Protein AF-A0A553HZK1-F1 (afdb_monomer_lite)

Secondary structure (DSSP, 8-state):
-----EEE---EEEEPPPSEE-TT-EEEEEEEEETT-EEEEEEEEEE-TTSSEEEEEE-EEEEE-TTGGG-SS-EEEEEEEEE----EEEEEEEEEEEEETTEEEEEEEEEEEEE-TT--SPPP-BS-GGGGGGGSGGGS----GGGTGGG-

Structure (mmCIF, N/CA/C/O backbone):
data_AF-A0A553HZK1-F1
#
_entry.id   AF-A0A553HZK1-F1
#
loop_
_atom_site.group_PDB
_atom_site.id
_atom_site.type_symbol
_atom_site.label_atom_id
_atom_site.label_alt_id
_atom_site.label_comp_id
_atom_site.label_asym_id
_atom_site.label_entity_id
_atom_site.label_seq_id
_atom_site.pdbx_PDB_ins_code
_atom_site.Cartn_x
_atom_site.Cartn_y
_atom_site.Cartn_z
_atom_site.occupancy
_atom_site.B_iso_or_equiv
_atom_site.auth_seq_id
_atom_site.auth_comp_id
_atom_site.auth_asym_id
_atom_site.auth_atom_id
_atom_site.pdbx_PDB_model_num
ATOM 1 N N . MET A 1 1 ? 21.876 22.405 -16.513 1.00 46.81 1 MET A N 1
ATOM 2 C CA . MET A 1 1 ? 20.929 21.562 -15.752 1.00 46.81 1 MET A CA 1
ATOM 3 C C . MET A 1 1 ? 19.718 21.366 -16.641 1.00 46.81 1 MET A C 1
ATOM 5 O O . MET A 1 1 ? 19.285 22.352 -17.213 1.00 46.81 1 MET A O 1
ATOM 9 N N . GLY A 1 2 ? 19.271 20.131 -16.866 1.00 54.41 2 GLY A N 1
ATOM 10 C CA . GLY A 1 2 ? 18.029 19.886 -17.607 1.00 54.41 2 GLY A CA 1
ATOM 11 C C . GLY A 1 2 ? 16.859 19.866 -16.633 1.00 54.41 2 GLY A C 1
ATOM 12 O O . GLY A 1 2 ? 16.999 19.277 -15.561 1.00 54.41 2 GLY A O 1
ATOM 13 N N . ASP A 1 3 ? 15.755 20.513 -16.993 1.00 64.94 3 ASP A N 1
ATOM 14 C CA . ASP A 1 3 ? 14.546 20.557 -16.172 1.00 64.94 3 ASP A CA 1
ATOM 15 C C . ASP A 1 3 ? 13.989 19.141 -15.958 1.00 64.94 3 ASP A C 1
ATOM 17 O O . ASP A 1 3 ? 13.922 18.332 -16.887 1.00 64.94 3 ASP A O 1
ATOM 21 N N . ILE A 1 4 ? 13.621 18.823 -14.715 1.00 67.81 4 ILE A N 1
ATOM 22 C CA . ILE A 1 4 ? 12.933 17.574 -14.374 1.00 67.81 4 ILE A CA 1
ATOM 23 C C . ILE A 1 4 ? 11.440 17.820 -14.577 1.00 67.81 4 ILE A C 1
ATOM 25 O O . ILE A 1 4 ? 10.847 18.634 -13.873 1.00 67.81 4 ILE A O 1
ATOM 29 N N . SER A 1 5 ? 10.824 17.116 -15.525 1.00 70.00 5 SER A N 1
ATOM 30 C CA . SER A 1 5 ? 9.366 17.128 -15.680 1.00 70.00 5 SER A CA 1
ATOM 31 C C . SER A 1 5 ? 8.721 16.240 -14.614 1.00 70.00 5 SER A C 1
ATOM 33 O O . SER A 1 5 ? 9.196 15.124 -14.375 1.00 70.00 5 SER A O 1
ATOM 35 N N . VAL A 1 6 ? 7.653 16.743 -13.991 1.00 78.81 6 VAL A N 1
ATOM 36 C CA . VAL A 1 6 ? 6.877 16.043 -12.962 1.00 78.81 6 VAL A CA 1
ATOM 37 C C . VAL A 1 6 ? 5.538 15.607 -13.552 1.00 78.81 6 VAL A C 1
ATOM 39 O O . VAL A 1 6 ? 4.838 16.439 -14.127 1.00 78.81 6 VAL A O 1
ATOM 42 N N . TYR A 1 7 ? 5.191 14.328 -13.407 1.00 81.62 7 TYR A N 1
ATOM 43 C CA . TYR A 1 7 ? 3.925 13.768 -13.891 1.00 81.62 7 TYR A CA 1
ATOM 44 C C . TYR A 1 7 ? 3.157 13.080 -12.768 1.00 81.62 7 TYR A C 1
ATOM 46 O O . TYR A 1 7 ? 3.738 12.312 -11.998 1.00 81.62 7 TYR A O 1
ATOM 54 N N . GLU A 1 8 ? 1.850 13.322 -12.732 1.00 86.44 8 GLU A N 1
ATOM 55 C CA . GLU A 1 8 ? 0.912 12.522 -11.952 1.00 86.44 8 GLU A CA 1
ATOM 56 C C . GLU A 1 8 ? 0.457 11.331 -12.800 1.00 86.44 8 GLU A C 1
ATOM 58 O O . GLU A 1 8 ? -0.029 11.508 -13.918 1.00 86.44 8 GLU A O 1
ATOM 63 N N . ILE A 1 9 ? 0.688 10.119 -12.300 1.00 86.62 9 ILE A N 1
ATOM 64 C CA . ILE A 1 9 ? 0.369 8.862 -12.979 1.00 86.62 9 ILE A CA 1
ATOM 65 C C . ILE A 1 9 ? -0.447 8.002 -12.004 1.00 86.62 9 ILE A C 1
ATOM 67 O O . ILE A 1 9 ? -0.020 7.856 -10.853 1.00 86.62 9 ILE A O 1
ATOM 71 N N . PRO A 1 10 ? -1.588 7.428 -12.438 1.00 86.69 10 PRO A N 1
ATOM 72 C CA . PRO A 1 10 ? -2.346 6.481 -11.627 1.00 86.69 10 PRO A CA 1
ATOM 73 C C . PRO A 1 10 ? -1.465 5.326 -11.148 1.00 86.69 10 PRO A C 1
ATOM 75 O O . PRO A 1 10 ? -0.575 4.869 -11.869 1.00 86.69 10 PRO A O 1
ATOM 78 N N . ILE A 1 11 ? -1.711 4.856 -9.929 1.00 88.62 11 ILE A N 1
ATOM 79 C CA . ILE A 1 11 ? -0.981 3.712 -9.382 1.00 88.62 11 ILE A CA 1
ATOM 80 C C . ILE A 1 11 ? -1.672 2.436 -9.859 1.00 88.62 11 ILE A C 1
ATOM 82 O O . ILE A 1 11 ? -2.879 2.282 -9.690 1.00 88.62 11 ILE A O 1
ATOM 86 N N . ASP A 1 12 ? -0.896 1.526 -10.443 1.00 89.56 12 ASP A N 1
ATOM 87 C CA . ASP A 1 12 ? -1.381 0.210 -10.846 1.00 89.56 12 ASP A CA 1
ATOM 88 C C . ASP A 1 12 ? -1.446 -0.710 -9.617 1.00 89.56 12 ASP A C 1
ATOM 90 O O . ASP A 1 12 ? -0.420 -1.041 -9.010 1.00 89.56 12 ASP A O 1
ATOM 94 N N . TRP A 1 13 ? -2.661 -1.057 -9.194 1.00 89.31 13 TRP A N 1
ATOM 95 C CA . TRP A 1 13 ? -2.915 -1.823 -7.977 1.00 89.31 13 TRP A CA 1
ATOM 96 C C . TRP A 1 13 ? -3.242 -3.275 -8.301 1.00 89.31 13 TRP A C 1
ATOM 98 O O . TRP A 1 13 ? -4.168 -3.572 -9.042 1.00 89.31 13 TRP A O 1
ATOM 108 N N . ILE A 1 14 ? -2.526 -4.180 -7.643 1.00 86.69 14 ILE A N 1
ATOM 109 C CA . ILE A 1 14 ? -2.662 -5.631 -7.794 1.00 86.69 14 ILE A CA 1
ATOM 110 C C . ILE A 1 14 ? -3.528 -6.220 -6.677 1.00 86.69 14 ILE A C 1
ATOM 112 O O . ILE A 1 14 ? -4.390 -7.072 -6.898 1.00 86.69 14 ILE A O 1
ATOM 116 N N . ILE A 1 15 ? -3.325 -5.723 -5.456 1.00 86.12 15 ILE A N 1
ATOM 117 C CA . ILE A 1 15 ? -4.170 -6.022 -4.301 1.00 86.12 15 ILE A CA 1
ATOM 118 C C . ILE A 1 15 ? -4.585 -4.688 -3.707 1.00 86.12 15 ILE A C 1
ATOM 120 O O . ILE A 1 15 ? -3.733 -3.934 -3.233 1.00 86.12 15 ILE A O 1
ATOM 124 N N . LEU A 1 16 ? -5.885 -4.401 -3.739 1.00 90.44 16 LEU A N 1
ATOM 125 C CA . LEU A 1 16 ? -6.454 -3.192 -3.154 1.00 90.44 16 LEU A CA 1
ATOM 126 C C . LEU A 1 16 ? -6.630 -3.346 -1.637 1.00 90.44 16 LEU A C 1
ATOM 128 O O . LEU A 1 16 ? -6.782 -4.469 -1.143 1.00 90.44 16 LEU A O 1
ATOM 132 N N . PRO A 1 17 ? -6.685 -2.233 -0.883 1.00 90.25 17 PRO A N 1
ATOM 133 C CA . PRO A 1 17 ? -7.082 -2.286 0.517 1.00 90.25 17 PRO A CA 1
ATOM 134 C C . PRO A 1 17 ? -8.468 -2.932 0.668 1.00 90.25 17 PRO A C 1
ATOM 136 O O . PRO A 1 17 ? -9.352 -2.693 -0.169 1.00 90.25 17 PRO A O 1
ATOM 139 N N . PRO A 1 18 ? -8.691 -3.725 1.729 1.00 89.25 18 PRO A N 1
ATOM 140 C CA . PRO A 1 18 ? -10.011 -4.261 2.008 1.00 89.25 18 PRO A CA 1
ATOM 141 C C . PRO A 1 18 ? -10.972 -3.120 2.352 1.00 89.25 18 PRO A C 1
ATOM 143 O O . PRO A 1 18 ? -10.584 -2.115 2.947 1.00 89.25 18 PRO A O 1
ATOM 146 N N . LEU A 1 19 ? -12.252 -3.284 2.016 1.00 89.94 19 LEU A N 1
ATOM 147 C CA . LEU A 1 19 ? -13.283 -2.293 2.354 1.00 89.94 19 LEU A CA 1
ATOM 148 C C . LEU A 1 19 ? -13.550 -2.235 3.863 1.00 89.94 19 LEU A C 1
ATOM 150 O O . LEU A 1 19 ? -14.052 -1.233 4.379 1.00 89.94 19 LEU A O 1
ATOM 154 N N . ALA A 1 20 ? -13.237 -3.319 4.573 1.00 89.00 20 ALA A N 1
ATOM 155 C CA . ALA A 1 20 ? -13.467 -3.434 5.996 1.00 89.00 20 ALA A CA 1
ATOM 156 C C . ALA A 1 20 ? -12.450 -4.383 6.658 1.00 89.00 20 ALA A C 1
ATOM 158 O O . ALA A 1 20 ? -12.073 -5.394 6.067 1.00 89.00 20 ALA A O 1
ATOM 159 N N . ALA A 1 21 ? -12.021 -4.080 7.886 1.00 88.19 21 ALA A N 1
ATOM 160 C CA . ALA A 1 21 ? -11.158 -4.962 8.679 1.00 88.19 21 ALA A CA 1
ATOM 161 C C . ALA A 1 21 ? -11.448 -4.878 10.186 1.00 88.19 21 ALA A C 1
ATOM 163 O O . ALA A 1 21 ? -11.994 -3.888 10.677 1.00 88.19 21 ALA A O 1
ATOM 164 N N . LYS A 1 22 ? -11.069 -5.909 10.953 1.00 88.31 22 LYS A N 1
ATOM 165 C CA . LYS A 1 22 ? -11.129 -5.831 12.420 1.00 88.31 22 LYS A CA 1
ATOM 166 C C . LYS A 1 22 ? -10.008 -4.924 12.948 1.00 88.31 22 LYS A C 1
ATOM 168 O O . LYS A 1 22 ? -8.924 -4.886 12.361 1.00 88.31 22 LYS A O 1
ATOM 173 N N . PRO A 1 23 ? -10.218 -4.235 14.084 1.00 90.00 23 PRO A N 1
ATOM 174 C CA . PRO A 1 23 ? -9.141 -3.524 14.763 1.00 90.00 23 PRO A CA 1
ATOM 175 C C . PRO A 1 23 ? -7.961 -4.456 15.060 1.00 90.00 23 PRO A C 1
ATOM 177 O O . PRO A 1 23 ? -8.146 -5.533 15.627 1.00 90.00 23 PRO A O 1
ATOM 180 N N . GLY A 1 24 ? -6.756 -4.033 14.684 1.00 85.50 24 GLY A N 1
ATOM 181 C CA . GLY A 1 24 ? -5.522 -4.786 14.897 1.00 85.50 24 GLY A CA 1
ATOM 182 C C . GLY A 1 24 ? -5.261 -5.914 13.904 1.00 85.50 24 GLY A C 1
ATOM 183 O O . GLY A 1 24 ? -4.250 -6.602 14.038 1.00 85.50 24 GLY A O 1
ATOM 184 N N . SER A 1 25 ? -6.132 -6.122 12.917 1.00 83.81 25 SER A N 1
ATOM 185 C CA . SER A 1 25 ? -5.833 -7.060 11.842 1.00 83.81 25 SER A CA 1
ATOM 186 C C . SER A 1 25 ? -4.751 -6.510 10.920 1.00 83.81 25 SER A C 1
ATOM 188 O O . SER A 1 25 ? -4.775 -5.339 10.540 1.00 83.81 25 SER A O 1
ATOM 190 N N . LEU A 1 26 ? -3.821 -7.386 10.543 1.00 86.88 26 LEU A N 1
ATOM 191 C CA . LEU A 1 26 ? -2.833 -7.123 9.509 1.00 86.88 26 LEU A CA 1
ATOM 192 C C . LEU A 1 26 ? -3.439 -7.438 8.140 1.00 86.88 26 LEU A C 1
ATOM 194 O O . LEU A 1 26 ? -3.971 -8.529 7.945 1.00 86.88 26 LEU A O 1
ATOM 198 N N . PHE A 1 27 ? -3.321 -6.508 7.200 1.00 85.31 27 PHE A N 1
ATOM 199 C CA . PHE A 1 27 ? -3.648 -6.741 5.797 1.00 85.31 27 PHE A CA 1
ATOM 200 C C . PHE A 1 27 ? -2.568 -6.182 4.872 1.00 85.31 27 PHE A C 1
ATOM 202 O O . PHE A 1 27 ? -1.798 -5.297 5.260 1.00 85.31 27 PHE A O 1
ATOM 209 N N . THR A 1 28 ? -2.509 -6.707 3.649 1.00 88.56 28 THR A N 1
ATOM 210 C CA . THR A 1 28 ? -1.474 -6.358 2.671 1.00 88.56 28 THR A CA 1
ATOM 211 C C . THR A 1 28 ? -2.081 -5.727 1.427 1.00 88.56 28 THR A C 1
ATOM 213 O O . THR A 1 28 ? -3.054 -6.222 0.872 1.00 88.56 28 THR A O 1
ATOM 216 N N . VAL A 1 29 ? -1.480 -4.630 0.979 1.00 90.50 29 VAL A N 1
ATOM 217 C CA . VAL A 1 29 ? -1.847 -3.910 -0.248 1.00 90.50 29 VAL A CA 1
ATOM 218 C C . VAL A 1 29 ? -0.646 -3.935 -1.179 1.00 90.50 29 VAL A C 1
ATOM 220 O O . VAL A 1 29 ? 0.484 -3.772 -0.713 1.00 90.50 29 VAL A O 1
ATOM 223 N N . VAL A 1 30 ? -0.865 -4.158 -2.473 1.00 90.25 30 VAL A N 1
ATOM 224 C CA . VAL A 1 30 ? 0.228 -4.365 -3.432 1.00 90.25 30 VAL A CA 1
ATOM 225 C C . VAL A 1 30 ? 0.027 -3.503 -4.668 1.00 90.25 30 VAL A C 1
ATOM 227 O O . VAL A 1 30 ? -0.986 -3.633 -5.350 1.00 90.25 30 VAL A O 1
ATOM 230 N N . ALA A 1 31 ? 1.013 -2.660 -4.968 1.00 90.38 31 ALA A N 1
ATOM 231 C CA . ALA A 1 31 ? 1.120 -1.925 -6.228 1.00 90.38 31 ALA A CA 1
ATOM 232 C C . ALA A 1 31 ? 2.173 -2.562 -7.142 1.00 90.38 31 ALA A C 1
ATOM 234 O O . ALA A 1 31 ? 3.161 -3.119 -6.653 1.00 90.38 31 ALA A O 1
ATOM 235 N N . GLN A 1 32 ? 1.987 -2.435 -8.453 1.00 87.38 32 GLN A N 1
ATOM 236 C CA . GLN A 1 32 ? 2.941 -2.843 -9.478 1.00 87.38 32 GLN A CA 1
ATOM 237 C C . GLN A 1 32 ? 3.486 -1.625 -10.232 1.00 87.38 32 GLN A C 1
ATOM 239 O O . GLN A 1 32 ? 2.794 -0.650 -10.503 1.00 87.38 32 GLN A O 1
ATOM 244 N N . PHE A 1 33 ? 4.761 -1.704 -10.597 1.00 84.00 33 PHE A N 1
ATOM 245 C CA . PHE A 1 33 ? 5.417 -0.794 -11.519 1.00 84.00 33 PHE A CA 1
ATOM 246 C C . PHE A 1 33 ? 6.133 -1.566 -12.616 1.00 84.00 33 PHE A C 1
ATOM 248 O O . PHE A 1 33 ? 6.622 -2.683 -12.414 1.00 84.00 33 PHE A O 1
ATOM 255 N N . GLU A 1 34 ? 6.298 -0.913 -13.761 1.00 76.88 34 GLU A N 1
ATOM 256 C CA . GLU A 1 34 ? 7.257 -1.354 -14.765 1.00 76.88 34 GLU A CA 1
ATOM 257 C C . GLU A 1 34 ? 8.680 -1.362 -14.182 1.00 76.88 34 GLU A C 1
ATOM 259 O O . GLU A 1 34 ? 9.079 -0.451 -13.456 1.00 76.88 34 GLU A O 1
ATOM 264 N N . PHE A 1 35 ? 9.488 -2.366 -14.533 1.00 69.69 35 PHE A N 1
ATOM 265 C CA . PHE A 1 35 ? 10.839 -2.543 -13.978 1.00 69.69 35 PHE A CA 1
ATOM 266 C C . PHE A 1 35 ? 11.797 -1.365 -14.214 1.00 69.69 35 PHE A C 1
ATOM 268 O O . PHE A 1 35 ? 12.778 -1.208 -13.493 1.00 69.69 35 PHE A O 1
ATOM 275 N N . ALA A 1 36 ? 11.534 -0.528 -15.221 1.00 72.50 36 ALA A N 1
ATOM 276 C CA . ALA A 1 36 ? 12.341 0.659 -15.498 1.00 72.50 36 ALA A CA 1
ATOM 277 C C . ALA A 1 36 ? 12.126 1.801 -14.482 1.00 72.50 36 ALA A C 1
ATOM 279 O O . ALA A 1 36 ? 12.869 2.787 -14.510 1.00 72.50 36 ALA A O 1
ATOM 280 N N . ALA A 1 37 ? 11.120 1.696 -13.610 1.00 77.31 37 ALA A N 1
ATOM 281 C CA . ALA A 1 37 ? 10.867 2.656 -12.548 1.00 77.31 37 ALA A CA 1
ATOM 282 C C . ALA A 1 37 ? 11.869 2.486 -11.397 1.00 77.31 37 ALA A C 1
ATOM 284 O O . ALA A 1 37 ? 12.160 1.378 -10.960 1.00 77.31 37 ALA A O 1
ATOM 285 N N . LEU A 1 38 ? 12.365 3.598 -10.856 1.00 81.25 38 LEU A N 1
ATOM 286 C CA . LEU A 1 38 ? 13.158 3.618 -9.623 1.00 81.25 38 LEU A CA 1
ATOM 287 C C . LEU A 1 38 ? 12.331 4.262 -8.502 1.00 81.25 38 LEU A C 1
ATOM 289 O O . LEU A 1 38 ? 12.288 5.498 -8.443 1.00 81.25 38 LEU A O 1
ATOM 293 N N . PRO A 1 39 ? 11.656 3.478 -7.636 1.00 83.12 39 PRO A N 1
ATOM 294 C CA . PRO A 1 39 ? 10.833 4.022 -6.559 1.00 83.12 39 PRO A CA 1
ATOM 295 C C . PRO A 1 39 ? 11.669 4.833 -5.563 1.00 83.12 39 PRO A C 1
ATOM 297 O O . PRO A 1 39 ? 12.771 4.433 -5.191 1.00 83.12 39 PRO A O 1
ATOM 300 N N . GLN A 1 40 ? 11.144 5.977 -5.126 1.00 87.56 40 GLN A N 1
ATOM 301 C CA . GLN A 1 40 ? 11.809 6.888 -4.189 1.00 87.56 40 GLN A CA 1
ATOM 302 C C . GLN A 1 40 ? 11.033 7.042 -2.884 1.00 87.56 40 GLN A C 1
ATOM 304 O O . GLN A 1 40 ? 11.621 6.963 -1.809 1.00 87.56 40 GLN A O 1
ATOM 309 N N . ILE A 1 41 ? 9.721 7.254 -2.978 1.00 89.06 41 ILE A N 1
ATOM 310 C CA . ILE A 1 41 ? 8.815 7.306 -1.831 1.00 89.06 41 ILE A CA 1
ATOM 311 C C . ILE A 1 41 ? 7.749 6.247 -2.059 1.00 89.06 41 ILE A C 1
ATOM 313 O O . ILE A 1 41 ? 7.204 6.142 -3.153 1.00 89.06 41 ILE A O 1
ATOM 317 N N . TYR A 1 42 ? 7.473 5.459 -1.031 1.00 92.44 42 TYR A N 1
ATOM 318 C CA . TYR A 1 42 ? 6.431 4.444 -1.037 1.00 92.44 42 TYR A CA 1
ATOM 319 C C . TYR A 1 42 ? 5.899 4.315 0.383 1.00 92.44 42 TYR A C 1
ATOM 321 O O . TYR A 1 42 ? 6.459 3.623 1.231 1.00 92.44 42 TYR A O 1
ATOM 329 N N . GLU A 1 43 ? 4.816 5.021 0.669 1.00 94.50 43 GLU A N 1
ATOM 330 C CA . GLU A 1 43 ? 4.194 4.978 1.988 1.00 94.50 43 GLU A CA 1
ATOM 331 C C . GLU A 1 43 ? 2.678 4.980 1.894 1.00 94.50 43 GLU A C 1
ATOM 333 O O . GLU A 1 43 ? 2.095 5.615 1.013 1.00 94.50 43 GLU A O 1
ATOM 338 N N . ALA A 1 44 ? 2.060 4.302 2.851 1.00 95.75 44 ALA A N 1
ATOM 339 C CA . ALA A 1 44 ? 0.661 4.477 3.179 1.00 95.75 44 ALA A CA 1
ATOM 340 C C . ALA A 1 44 ? 0.550 5.241 4.500 1.00 95.75 44 ALA A C 1
ATOM 342 O O . ALA A 1 44 ? 1.421 5.135 5.368 1.00 95.75 44 ALA A O 1
ATOM 343 N N . TYR A 1 45 ? -0.503 6.025 4.675 1.00 96.06 45 TYR A N 1
ATOM 344 C CA . TYR A 1 45 ? -0.740 6.742 5.917 1.00 96.06 45 TYR A CA 1
ATOM 345 C C . TYR A 1 45 ? -2.223 7.010 6.148 1.00 96.06 45 TYR A C 1
ATOM 347 O O . TYR A 1 45 ? -3.013 7.100 5.210 1.00 96.06 45 TYR A O 1
ATOM 355 N N . ILE A 1 46 ? -2.579 7.166 7.419 1.00 95.00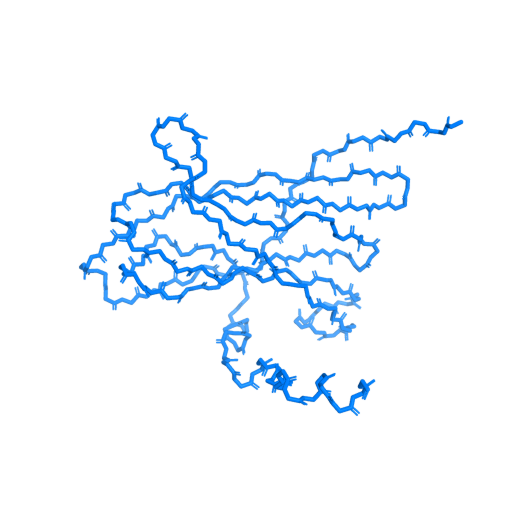 46 ILE A N 1
ATOM 356 C CA . ILE A 1 46 ? -3.913 7.577 7.858 1.00 95.00 46 ILE A CA 1
ATOM 357 C C . ILE A 1 46 ? -3.784 9.011 8.388 1.00 95.00 46 ILE A C 1
ATOM 359 O O . ILE A 1 46 ? -2.918 9.255 9.240 1.00 95.00 46 ILE A O 1
ATOM 363 N N . PRO A 1 47 ? -4.562 9.979 7.875 1.00 93.62 47 PRO A N 1
ATOM 364 C CA . PRO A 1 47 ? -4.620 11.318 8.432 1.00 93.62 47 PRO A CA 1
ATOM 365 C C . PRO A 1 47 ? -5.575 11.380 9.635 1.00 93.62 47 PRO A C 1
ATOM 367 O O . PRO A 1 47 ? -6.579 10.674 9.696 1.00 93.62 47 PRO A O 1
ATOM 370 N N . ASP A 1 48 ? -5.294 12.275 10.574 1.00 89.06 48 ASP A N 1
ATOM 371 C CA . ASP A 1 48 ? -6.231 12.681 11.612 1.00 89.06 48 ASP A CA 1
ATOM 372 C C . ASP A 1 48 ? -7.258 13.701 11.081 1.00 89.06 48 ASP A C 1
ATOM 374 O O . ASP A 1 48 ? -7.225 14.139 9.927 1.00 89.06 48 ASP A O 1
ATOM 378 N N . ARG A 1 49 ? -8.181 14.131 11.951 1.00 84.00 49 ARG A N 1
ATOM 379 C CA . ARG A 1 49 ? -9.224 15.118 11.606 1.00 84.00 49 ARG A CA 1
ATOM 380 C C . ARG A 1 49 ? -8.682 16.506 11.247 1.00 84.00 49 ARG A C 1
ATOM 382 O O . ARG A 1 49 ? -9.427 17.312 10.700 1.00 84.00 49 ARG A O 1
ATOM 389 N N . LEU A 1 50 ? -7.431 16.801 11.594 1.00 86.75 50 LEU A N 1
ATOM 390 C CA . LEU A 1 50 ? -6.747 18.055 11.281 1.00 86.75 50 LEU A CA 1
ATOM 391 C C . LEU A 1 50 ? -5.900 17.932 10.002 1.00 86.75 50 LEU A C 1
ATOM 393 O O . LEU A 1 50 ? -5.248 18.897 9.608 1.00 86.75 50 LEU A O 1
ATOM 397 N N . GLY A 1 51 ? -5.906 16.763 9.353 1.00 82.56 51 GLY A N 1
ATOM 398 C CA . GLY A 1 51 ? -5.127 16.470 8.153 1.00 82.56 51 GLY A CA 1
ATOM 399 C C . GLY A 1 51 ? -3.660 16.121 8.423 1.00 82.56 51 GLY A C 1
ATOM 400 O O . GLY A 1 51 ? -2.903 15.931 7.471 1.00 82.56 51 GLY A O 1
ATOM 401 N N . SER A 1 52 ? -3.242 16.020 9.689 1.00 90.00 52 SER A N 1
ATOM 402 C CA . SER A 1 52 ? -1.897 15.565 10.058 1.00 90.00 52 SER A CA 1
ATOM 403 C C . SER A 1 52 ? -1.814 14.043 10.015 1.00 90.00 52 SER A C 1
ATOM 405 O O . SER A 1 52 ? -2.813 13.354 10.160 1.00 90.00 52 SER A O 1
ATOM 407 N N . VAL A 1 53 ? -0.624 13.482 9.802 1.00 91.81 53 VAL A N 1
ATOM 408 C CA . VAL A 1 53 ? -0.463 12.021 9.727 1.00 91.81 53 VAL A CA 1
ATOM 409 C C . VAL A 1 53 ? -0.558 11.409 11.124 1.00 91.81 53 VAL A C 1
ATOM 411 O O . VAL A 1 53 ? 0.328 11.640 11.944 1.00 91.81 53 VAL A O 1
ATOM 414 N N . SER A 1 54 ? -1.594 10.602 11.376 1.00 92.56 54 SER A N 1
ATOM 415 C CA . SER A 1 54 ? -1.749 9.863 12.634 1.00 92.56 54 SER A CA 1
ATOM 416 C C . SER A 1 54 ? -0.938 8.570 12.649 1.00 92.56 54 SER A C 1
ATOM 418 O O . SER A 1 54 ? -0.323 8.235 13.655 1.00 92.56 54 SER A O 1
ATOM 420 N N . GLU A 1 55 ? -0.928 7.841 11.531 1.00 92.69 55 GLU A N 1
ATOM 421 C CA . GLU A 1 55 ? -0.215 6.567 11.381 1.00 92.69 55 GLU A CA 1
ATOM 422 C C . GLU A 1 55 ? 0.444 6.499 10.005 1.00 92.69 55 GLU A C 1
ATOM 424 O O . GLU A 1 55 ? -0.108 7.004 9.025 1.00 92.69 55 GLU A O 1
ATOM 429 N N . ARG A 1 56 ? 1.626 5.878 9.929 1.00 94.19 56 ARG A N 1
ATOM 430 C CA . ARG A 1 56 ? 2.406 5.731 8.695 1.00 94.19 56 ARG A CA 1
ATOM 431 C C . ARG A 1 56 ? 2.906 4.299 8.558 1.00 94.19 56 ARG A C 1
ATOM 433 O O . ARG A 1 56 ? 3.460 3.743 9.502 1.00 94.19 56 ARG A O 1
ATOM 440 N N . PHE A 1 57 ? 2.771 3.755 7.358 1.00 93.44 57 PHE A N 1
ATOM 441 C CA . PHE A 1 57 ? 3.153 2.396 6.999 1.00 93.44 57 PHE A CA 1
ATOM 442 C C . PHE A 1 57 ? 4.126 2.452 5.814 1.00 93.44 57 PHE A C 1
ATOM 444 O O . PHE A 1 57 ? 3.717 2.798 4.700 1.00 93.44 57 PHE A O 1
ATOM 451 N N . PRO A 1 58 ? 5.422 2.165 6.023 1.00 91.75 58 PRO A N 1
ATOM 452 C CA . PRO A 1 58 ? 6.384 2.135 4.930 1.00 91.75 58 PRO A CA 1
ATOM 453 C C . PRO A 1 58 ? 6.103 0.940 4.014 1.00 91.75 58 PRO A C 1
ATOM 455 O O . PRO A 1 58 ? 5.857 -0.172 4.486 1.00 91.75 58 PRO A O 1
ATOM 458 N N . GLY A 1 59 ? 6.158 1.163 2.703 1.00 88.50 59 GLY A N 1
ATOM 459 C CA . GLY A 1 59 ? 6.111 0.075 1.731 1.00 88.50 59 GLY A CA 1
ATOM 460 C C . GLY A 1 59 ? 7.421 -0.723 1.699 1.00 88.50 59 GLY A C 1
ATOM 461 O O . GLY A 1 59 ? 8.457 -0.279 2.195 1.00 88.50 59 GLY A O 1
ATOM 462 N N . LYS A 1 60 ? 7.391 -1.902 1.082 1.00 88.38 60 LYS A N 1
ATOM 463 C CA . LYS A 1 60 ? 8.564 -2.745 0.810 1.00 88.38 60 LYS A CA 1
ATOM 464 C C . LYS A 1 60 ? 8.621 -3.086 -0.672 1.00 88.38 60 LYS A C 1
ATOM 466 O O . LYS A 1 60 ? 7.598 -3.424 -1.256 1.00 88.38 60 LYS A O 1
ATOM 471 N N . LEU A 1 61 ? 9.809 -3.027 -1.268 1.00 84.56 61 LEU A N 1
ATOM 472 C CA . LEU A 1 61 ? 10.006 -3.287 -2.695 1.00 84.56 61 LEU A CA 1
ATOM 473 C C . LEU A 1 61 ? 10.444 -4.730 -2.952 1.00 84.56 61 LEU A C 1
ATOM 475 O O . LEU A 1 61 ? 11.315 -5.250 -2.256 1.00 84.56 61 LEU A O 1
ATOM 479 N N . ARG A 1 62 ? 9.919 -5.336 -4.018 1.00 82.81 62 ARG A N 1
ATOM 480 C CA . ARG A 1 62 ? 10.405 -6.609 -4.565 1.00 82.81 62 ARG A CA 1
ATOM 481 C C . ARG A 1 62 ? 10.516 -6.516 -6.078 1.00 82.81 62 ARG A C 1
ATOM 483 O O . ARG A 1 62 ? 9.563 -6.145 -6.753 1.00 82.81 62 ARG A O 1
ATOM 490 N N . HIS A 1 63 ? 11.666 -6.912 -6.608 1.00 80.69 63 HIS A N 1
ATOM 491 C CA . HIS A 1 63 ? 11.861 -7.048 -8.047 1.00 80.69 63 HIS A CA 1
ATOM 492 C C . HIS A 1 63 ? 11.430 -8.449 -8.479 1.00 80.69 63 HIS A C 1
ATOM 494 O O . HIS A 1 63 ? 11.859 -9.443 -7.888 1.00 80.69 63 HIS A O 1
ATOM 500 N N . ALA A 1 64 ? 10.598 -8.526 -9.509 1.00 76.50 64 ALA A N 1
ATOM 501 C CA . ALA A 1 64 ? 10.098 -9.770 -10.061 1.00 76.50 64 ALA A CA 1
ATOM 502 C C . ALA A 1 64 ? 10.645 -9.997 -11.472 1.00 76.50 64 ALA A C 1
ATOM 504 O O . ALA A 1 64 ? 10.722 -9.081 -12.295 1.00 76.50 64 ALA A O 1
ATOM 505 N N . LYS A 1 65 ? 11.035 -11.245 -11.743 1.00 72.25 65 LYS A N 1
ATOM 506 C CA . LYS A 1 65 ? 11.476 -11.687 -13.069 1.00 72.25 65 LYS A CA 1
ATOM 507 C C . LYS A 1 65 ? 10.273 -11.810 -14.021 1.00 72.25 65 LYS A C 1
ATOM 509 O O . LYS A 1 65 ? 9.148 -11.952 -13.540 1.00 72.25 65 LYS A O 1
ATOM 514 N N . PRO A 1 66 ? 10.505 -11.820 -15.347 1.00 75.88 66 PRO A N 1
ATOM 515 C CA . PRO A 1 66 ? 9.470 -12.176 -16.316 1.00 75.88 66 PRO A CA 1
ATOM 516 C C . PRO A 1 66 ? 8.800 -13.511 -15.961 1.00 75.88 66 PRO A C 1
ATOM 518 O O . PRO A 1 66 ? 9.470 -14.431 -15.487 1.00 75.88 66 PRO A O 1
ATOM 521 N N . GLY A 1 67 ? 7.494 -13.612 -16.196 1.00 68.50 67 GLY A N 1
ATOM 522 C CA . GLY A 1 67 ? 6.664 -14.779 -15.892 1.00 68.50 67 GLY A CA 1
ATOM 523 C C . GLY A 1 67 ? 6.105 -14.816 -14.467 1.00 68.50 67 GLY A C 1
ATOM 524 O O . GLY A 1 67 ? 5.248 -15.645 -14.176 1.00 68.50 67 GLY A O 1
ATOM 525 N N . PHE A 1 68 ? 6.541 -13.923 -13.574 1.00 67.50 68 PHE A N 1
ATOM 526 C CA . PHE A 1 68 ? 5.937 -13.796 -12.249 1.00 67.50 68 PHE A CA 1
ATOM 527 C C . PHE A 1 68 ? 4.568 -13.107 -12.346 1.00 67.50 68 PHE A C 1
ATOM 529 O O . PHE A 1 68 ? 4.461 -12.019 -12.919 1.00 67.50 68 PHE A O 1
ATOM 536 N N . ASN A 1 69 ? 3.533 -13.733 -11.780 1.00 66.81 69 ASN A N 1
ATOM 537 C CA . ASN A 1 69 ? 2.139 -13.290 -11.890 1.00 66.81 69 ASN A CA 1
ATOM 538 C C . ASN A 1 69 ? 1.695 -13.064 -13.349 1.00 66.81 69 ASN A C 1
ATOM 540 O O . ASN A 1 69 ? 1.173 -12.008 -13.689 1.00 66.81 69 ASN A O 1
ATOM 544 N N . ASN A 1 70 ? 2.032 -14.003 -14.244 1.00 68.19 70 ASN A N 1
ATOM 545 C CA . ASN A 1 70 ? 1.720 -13.955 -15.681 1.00 68.19 70 ASN A CA 1
ATOM 546 C C . ASN A 1 70 ? 2.224 -12.707 -16.436 1.00 68.19 70 ASN A C 1
ATOM 548 O O . ASN A 1 70 ? 1.884 -12.501 -17.603 1.00 68.19 70 ASN A O 1
ATOM 552 N N . ASN A 1 71 ? 3.090 -11.895 -15.823 1.00 68.81 71 ASN A N 1
ATOM 553 C CA . ASN A 1 71 ? 3.648 -10.723 -16.477 1.00 68.81 71 ASN A CA 1
ATOM 554 C C . ASN A 1 71 ? 4.675 -11.131 -17.531 1.00 68.81 71 ASN A C 1
ATOM 556 O O . ASN A 1 71 ? 5.667 -11.800 -17.239 1.00 68.81 71 ASN A O 1
ATOM 560 N N . VAL A 1 72 ? 4.479 -10.658 -18.761 1.00 77.00 72 VAL A N 1
ATOM 561 C CA . VAL A 1 72 ? 5.426 -10.877 -19.868 1.00 77.00 72 VAL A CA 1
ATOM 562 C C . VAL A 1 72 ? 6.767 -10.185 -19.594 1.00 77.00 72 VAL A C 1
ATOM 564 O O . VAL A 1 72 ? 7.825 -10.684 -19.973 1.00 77.00 72 VAL A O 1
ATOM 567 N N . ASN A 1 73 ? 6.723 -9.050 -18.897 1.00 78.12 73 ASN A N 1
ATOM 568 C CA . ASN A 1 73 ? 7.871 -8.205 -18.598 1.00 78.12 73 ASN A CA 1
ATOM 569 C C . ASN A 1 73 ? 8.281 -8.317 -17.122 1.00 78.12 73 ASN A C 1
ATOM 571 O O . ASN A 1 73 ? 7.459 -8.681 -16.279 1.00 78.12 73 ASN A O 1
ATOM 575 N N . PRO A 1 74 ? 9.540 -7.991 -16.777 1.00 77.75 74 PRO A N 1
ATOM 576 C CA . PRO A 1 74 ? 9.908 -7.825 -15.379 1.00 77.75 74 PRO A CA 1
ATOM 577 C C . PRO A 1 74 ? 9.120 -6.658 -14.766 1.00 77.75 74 PRO A C 1
ATOM 579 O O . PRO A 1 74 ? 8.785 -5.686 -15.451 1.00 77.75 74 PRO A O 1
ATOM 582 N N . ALA A 1 75 ? 8.873 -6.739 -13.463 1.00 83.44 75 ALA A N 1
ATOM 583 C CA . ALA A 1 75 ? 8.083 -5.758 -12.727 1.00 83.44 75 ALA A CA 1
ATOM 584 C C . ALA A 1 75 ? 8.676 -5.490 -11.341 1.00 83.44 75 ALA A C 1
ATOM 586 O O . ALA A 1 75 ? 9.460 -6.284 -10.811 1.00 83.44 75 ALA A O 1
ATOM 587 N N . ILE A 1 76 ? 8.294 -4.365 -10.747 1.00 85.62 76 ILE A N 1
ATOM 588 C CA . ILE A 1 76 ? 8.579 -4.041 -9.349 1.00 85.62 76 ILE A CA 1
ATOM 589 C C . ILE A 1 76 ? 7.256 -4.026 -8.600 1.00 85.62 76 ILE A C 1
ATOM 591 O O . ILE A 1 76 ? 6.319 -3.359 -9.017 1.00 85.62 76 ILE A O 1
ATOM 595 N N . TYR A 1 77 ? 7.200 -4.734 -7.481 1.00 86.44 77 TYR A N 1
ATOM 596 C CA . TYR A 1 77 ? 6.045 -4.759 -6.595 1.00 86.44 77 TYR A CA 1
ATOM 597 C C . TYR A 1 77 ? 6.343 -3.972 -5.327 1.00 86.44 77 TYR A C 1
ATOM 599 O O . TYR A 1 77 ? 7.439 -4.086 -4.766 1.00 86.44 77 TYR A O 1
ATOM 607 N N . VAL A 1 78 ? 5.359 -3.211 -4.859 1.00 89.62 78 VAL A N 1
ATOM 608 C CA . VAL A 1 78 ? 5.412 -2.486 -3.589 1.00 89.62 78 VAL A CA 1
ATOM 609 C C . VAL A 1 78 ? 4.350 -3.030 -2.655 1.00 89.62 78 VAL A C 1
ATOM 611 O O . VAL A 1 78 ? 3.163 -2.896 -2.930 1.00 89.62 78 VAL A O 1
ATOM 614 N N . TYR A 1 79 ? 4.786 -3.611 -1.542 1.00 90.50 79 TYR A N 1
ATOM 615 C CA . TYR A 1 79 ? 3.926 -4.210 -0.528 1.00 90.50 79 TYR A CA 1
ATOM 616 C C . TYR A 1 79 ? 3.762 -3.257 0.647 1.00 90.50 79 TYR A C 1
ATOM 618 O O . TYR A 1 79 ? 4.754 -2.806 1.221 1.00 90.50 79 TYR A O 1
ATOM 626 N N . PHE A 1 80 ? 2.526 -3.009 1.056 1.00 91.00 80 PHE A N 1
ATOM 627 C CA . PHE A 1 80 ? 2.194 -2.274 2.267 1.00 91.00 80 PHE A CA 1
ATOM 628 C C . PHE A 1 80 ? 1.524 -3.222 3.246 1.00 91.00 80 PHE A C 1
ATOM 630 O O . PHE A 1 80 ? 0.424 -3.698 2.989 1.00 91.00 80 PHE A O 1
ATOM 637 N N . ASN A 1 81 ? 2.185 -3.475 4.371 1.00 89.19 81 ASN A N 1
ATOM 638 C CA . ASN A 1 81 ? 1.639 -4.267 5.465 1.00 89.19 81 ASN A CA 1
ATOM 639 C C . ASN A 1 81 ? 1.054 -3.311 6.500 1.00 89.19 81 ASN A C 1
ATOM 641 O O . ASN A 1 81 ? 1.794 -2.573 7.155 1.00 89.19 81 ASN A O 1
ATOM 645 N N . ILE A 1 82 ? -0.269 -3.294 6.606 1.00 88.88 82 ILE A N 1
ATOM 646 C CA . ILE A 1 82 ? -1.015 -2.274 7.335 1.00 88.88 82 ILE A CA 1
ATOM 647 C C . ILE A 1 82 ? -1.750 -2.936 8.491 1.00 88.88 82 ILE A C 1
ATOM 649 O O . ILE A 1 82 ? -2.458 -3.924 8.315 1.00 88.88 82 ILE A O 1
ATOM 653 N N . CYS A 1 83 ? -1.559 -2.387 9.685 1.00 89.81 83 CYS A N 1
ATOM 654 C CA . CYS A 1 83 ? -2.235 -2.813 10.901 1.00 89.81 83 CYS A CA 1
ATOM 655 C C . CYS A 1 83 ? -2.557 -1.568 11.724 1.00 89.81 83 CYS A C 1
ATOM 657 O O . CYS A 1 83 ? -1.644 -0.856 12.135 1.00 89.81 83 CYS A O 1
ATOM 659 N N . THR A 1 84 ? -3.844 -1.303 11.952 1.00 86.94 84 THR A N 1
ATOM 660 C CA . THR A 1 84 ? -4.305 -0.150 12.736 1.00 86.94 84 THR A CA 1
ATOM 661 C C . THR A 1 84 ? -5.323 -0.574 13.789 1.00 86.94 84 THR A C 1
ATOM 663 O O . THR A 1 84 ? -6.107 -1.504 13.596 1.00 86.94 84 THR A O 1
ATOM 666 N N . GLN A 1 85 ? -5.309 0.120 14.926 1.00 89.19 85 GLN A N 1
ATOM 667 C CA . GLN A 1 85 ? -6.276 -0.044 16.017 1.00 89.19 85 GLN A CA 1
ATOM 668 C C . GLN A 1 85 ? -7.400 1.006 15.966 1.00 89.19 85 GLN A C 1
ATOM 670 O O . GLN A 1 85 ? -8.336 0.948 16.771 1.00 89.19 85 GLN A O 1
ATOM 675 N N . GLN A 1 86 ? -7.317 1.979 15.050 1.00 89.25 86 GLN A N 1
ATOM 676 C CA . GLN A 1 86 ? -8.320 3.033 14.910 1.00 89.25 86 GLN A CA 1
ATOM 677 C C . GLN A 1 86 ? -9.649 2.453 14.427 1.00 89.25 86 GLN A C 1
ATOM 679 O O . GLN A 1 86 ? -9.682 1.650 13.505 1.00 89.25 86 GLN A O 1
ATOM 684 N N . LYS A 1 87 ? -10.754 2.855 15.061 1.00 92.44 87 LYS A N 1
ATOM 685 C CA . LYS A 1 87 ? -12.103 2.344 14.771 1.00 92.44 87 LYS A CA 1
ATO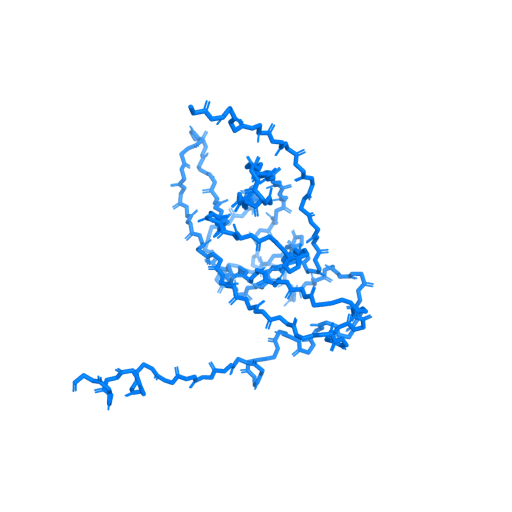M 686 C C . LYS A 1 87 ? -12.900 3.328 13.919 1.00 92.44 87 LYS A C 1
ATOM 688 O O . LYS A 1 87 ? -12.761 4.539 14.078 1.00 92.44 87 LYS A O 1
ATOM 693 N N . GLY A 1 88 ? -13.823 2.796 13.122 1.00 92.19 88 GLY A N 1
ATOM 694 C CA . GLY A 1 88 ? -14.731 3.561 12.269 1.00 92.19 88 GLY A CA 1
ATOM 695 C C . GLY A 1 88 ? -14.244 3.670 10.825 1.00 92.19 88 GLY A C 1
ATOM 696 O O . GLY A 1 88 ? -13.392 2.902 10.388 1.00 92.19 88 GLY A O 1
ATOM 697 N N . LYS A 1 89 ? -14.819 4.618 10.080 1.00 93.06 89 LYS A N 1
ATOM 698 C CA . LYS A 1 89 ? -14.422 4.908 8.696 1.00 93.06 89 LYS A CA 1
ATOM 699 C C . LYS A 1 89 ? -13.131 5.721 8.683 1.00 93.06 89 LYS A C 1
ATOM 701 O O . LYS A 1 89 ? -13.084 6.776 9.316 1.00 93.06 89 LYS A O 1
ATOM 706 N N . LEU A 1 90 ? -12.126 5.236 7.962 1.00 93.12 90 LEU A N 1
ATOM 707 C CA . LEU A 1 90 ? -10.806 5.844 7.835 1.00 93.12 90 LEU A CA 1
ATOM 708 C C . LEU A 1 90 ? -10.469 6.057 6.358 1.00 93.12 90 LEU A C 1
ATOM 710 O O . LEU A 1 90 ? -10.737 5.186 5.532 1.00 93.12 90 LEU A O 1
ATOM 714 N N . GLU A 1 91 ? -9.826 7.184 6.057 1.00 94.88 91 GLU A N 1
ATOM 715 C CA . GLU A 1 91 ? -9.177 7.414 4.766 1.00 94.88 91 GLU A CA 1
ATOM 716 C C . GLU A 1 91 ? -7.748 6.872 4.829 1.00 94.88 91 GLU A C 1
ATOM 718 O O . GLU A 1 91 ? -6.909 7.381 5.573 1.00 94.88 91 GLU A O 1
ATOM 723 N N . LEU A 1 92 ? -7.447 5.858 4.030 1.00 95.38 92 LEU A N 1
ATOM 724 C CA . LEU A 1 92 ? -6.100 5.340 3.865 1.00 95.38 92 LEU A CA 1
ATOM 725 C C . LEU A 1 92 ? -5.489 5.919 2.588 1.00 95.38 92 LEU A C 1
ATOM 727 O O . LEU A 1 92 ? -5.982 5.673 1.488 1.00 95.38 92 LEU A O 1
ATOM 731 N N . LYS A 1 93 ? -4.414 6.696 2.734 1.00 96.31 93 LYS A N 1
ATOM 732 C CA . LYS A 1 93 ? -3.757 7.403 1.628 1.00 96.31 93 LYS A CA 1
ATOM 733 C C . LYS A 1 93 ? -2.450 6.731 1.262 1.00 96.31 93 LYS A C 1
ATOM 735 O O . LYS A 1 93 ? -1.654 6.418 2.142 1.00 96.31 93 LYS A O 1
ATOM 740 N N . PHE A 1 94 ? -2.209 6.563 -0.029 1.00 95.75 94 PHE A N 1
ATOM 741 C CA . PHE A 1 94 ? -0.994 5.985 -0.585 1.00 95.75 94 PHE A CA 1
ATOM 742 C C . PHE A 1 94 ? -0.262 7.033 -1.394 1.00 95.75 94 PHE A C 1
ATOM 744 O O . PHE A 1 94 ? -0.834 7.637 -2.296 1.00 95.75 94 PHE A O 1
ATOM 751 N N . ARG A 1 95 ? 1.017 7.228 -1.082 1.00 93.75 95 ARG A N 1
ATOM 752 C CA . ARG A 1 95 ? 1.900 8.135 -1.805 1.00 93.75 95 ARG A CA 1
ATOM 753 C C . ARG A 1 95 ? 3.069 7.348 -2.360 1.00 93.75 95 ARG A C 1
ATOM 755 O O . ARG A 1 95 ? 3.914 6.865 -1.600 1.00 93.75 95 ARG A O 1
ATOM 762 N N . LEU A 1 96 ? 3.125 7.264 -3.685 1.00 93.69 96 LEU A N 1
ATOM 763 C CA . LEU A 1 96 ? 4.216 6.616 -4.390 1.00 93.69 96 LEU A CA 1
ATOM 764 C C . LEU A 1 96 ? 4.862 7.591 -5.369 1.00 93.69 96 LEU A C 1
ATOM 766 O O . LEU A 1 96 ? 4.173 8.271 -6.122 1.00 93.69 96 LEU A O 1
ATOM 770 N N . THR A 1 97 ? 6.190 7.662 -5.361 1.00 92.12 97 THR A N 1
ATOM 771 C CA . THR A 1 97 ? 6.967 8.419 -6.347 1.00 92.12 97 THR A CA 1
ATOM 772 C C . THR A 1 97 ? 8.083 7.555 -6.900 1.00 92.12 97 THR A C 1
ATOM 774 O O . THR A 1 97 ? 8.680 6.750 -6.183 1.00 92.12 97 THR A O 1
ATOM 777 N N . TRP A 1 98 ? 8.381 7.714 -8.183 1.00 90.94 98 TRP A N 1
ATOM 778 C CA . TRP A 1 98 ? 9.433 6.970 -8.858 1.00 90.94 98 TRP A CA 1
ATOM 779 C C . TRP A 1 98 ? 10.069 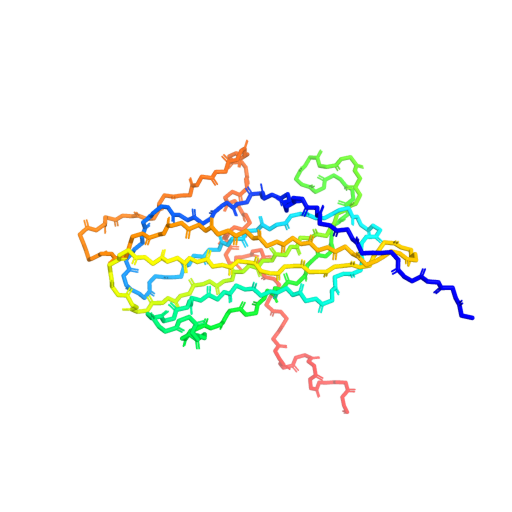7.806 -9.957 1.00 90.94 98 TRP A C 1
ATOM 781 O O . TRP A 1 98 ? 9.483 8.756 -10.474 1.00 90.94 98 TRP A O 1
ATOM 791 N N . ARG A 1 99 ? 11.298 7.459 -10.327 1.00 85.12 99 ARG A N 1
ATOM 792 C CA . ARG A 1 99 ? 11.957 8.052 -11.489 1.00 85.12 99 ARG A CA 1
ATOM 793 C C . ARG A 1 99 ? 11.831 7.142 -12.693 1.00 85.12 99 ARG A C 1
ATOM 795 O O . ARG A 1 99 ? 12.075 5.944 -12.586 1.00 85.12 99 ARG A O 1
ATOM 802 N N . TRP A 1 100 ? 11.544 7.747 -13.840 1.00 81.75 100 TRP A N 1
ATOM 803 C CA . TRP A 1 100 ? 11.600 7.102 -15.146 1.00 81.75 100 TRP A CA 1
ATOM 804 C C . TRP A 1 100 ? 12.509 7.929 -16.059 1.00 81.75 100 TRP A C 1
ATOM 806 O O . TRP A 1 100 ? 12.145 8.992 -16.564 1.00 81.75 100 TRP A O 1
ATOM 816 N N . GLY A 1 101 ? 13.771 7.507 -16.174 1.00 82.62 101 GLY A N 1
ATOM 817 C CA . GLY A 1 101 ? 14.810 8.286 -16.851 1.00 82.62 101 GLY A CA 1
ATOM 818 C C . GLY A 1 101 ? 15.008 9.681 -16.233 1.00 82.62 101 GLY A C 1
ATOM 819 O O . GLY A 1 101 ? 15.477 9.824 -15.098 1.00 82.62 101 GLY A O 1
ATOM 820 N N . ARG A 1 102 ? 14.680 10.733 -16.996 1.00 83.00 102 ARG A N 1
ATOM 821 C CA . ARG A 1 102 ? 14.788 12.144 -16.564 1.00 83.00 102 ARG A CA 1
ATOM 822 C C . ARG A 1 102 ? 13.508 12.703 -15.937 1.00 83.00 102 ARG A C 1
ATOM 824 O O . ARG A 1 102 ? 13.496 13.869 -15.556 1.00 83.00 102 ARG A O 1
ATOM 831 N N . HIS A 1 103 ? 12.470 11.889 -15.805 1.00 84.06 103 HIS A N 1
ATOM 832 C CA . HIS A 1 103 ? 11.177 12.306 -15.282 1.00 84.06 103 HIS A CA 1
ATOM 833 C C . HIS A 1 103 ? 11.009 11.847 -13.834 1.00 84.06 103 HIS A C 1
ATOM 835 O O . HIS A 1 103 ? 11.468 10.760 -13.462 1.00 84.06 103 HIS A O 1
ATOM 841 N N . LEU A 1 104 ? 10.372 12.690 -13.021 1.00 87.62 104 LEU A N 1
ATOM 842 C CA . LEU A 1 104 ? 9.864 12.309 -11.709 1.00 87.62 104 LEU A CA 1
ATOM 843 C C . LEU A 1 104 ? 8.364 12.063 -11.850 1.00 87.62 104 LEU A C 1
ATOM 845 O O . LEU A 1 104 ? 7.614 12.944 -12.256 1.00 87.62 104 LEU A O 1
ATOM 849 N N . CYS A 1 105 ? 7.939 10.859 -11.524 1.00 89.12 105 CYS A N 1
ATOM 850 C CA . CYS A 1 105 ? 6.552 10.442 -11.570 1.00 89.12 105 CYS A CA 1
ATOM 851 C C . CYS A 1 105 ? 6.048 10.247 -10.143 1.00 89.12 105 CYS A C 1
ATOM 853 O O . CYS A 1 105 ? 6.824 9.928 -9.234 1.00 89.12 105 CYS A O 1
ATOM 855 N N . GLY A 1 106 ? 4.750 10.417 -9.940 1.00 90.75 106 GLY A N 1
ATOM 856 C CA . GLY A 1 106 ? 4.124 10.038 -8.688 1.00 90.75 106 GLY A CA 1
ATOM 857 C C . GLY A 1 106 ? 2.627 9.857 -8.816 1.00 90.75 106 GLY A C 1
ATOM 858 O O . GLY A 1 106 ? 2.016 10.334 -9.766 1.00 90.75 106 GLY A O 1
ATOM 859 N N . GLY A 1 107 ? 2.059 9.175 -7.835 1.00 91.06 107 GLY A N 1
ATOM 860 C CA . GLY A 1 107 ? 0.627 9.003 -7.677 1.00 91.06 107 GLY A CA 1
ATOM 861 C C . GLY A 1 107 ? 0.243 9.166 -6.213 1.00 91.06 107 GLY A C 1
ATOM 862 O O . GLY A 1 107 ? 1.007 8.808 -5.304 1.00 91.06 107 GLY A O 1
ATOM 863 N N . LEU A 1 108 ? -0.937 9.739 -6.002 1.00 92.94 108 LEU A N 1
ATOM 864 C CA . LEU A 1 108 ? -1.595 9.810 -4.709 1.00 92.94 108 LEU A CA 1
ATOM 865 C C . LEU A 1 108 ? -2.967 9.159 -4.850 1.00 92.94 108 LEU A C 1
ATOM 867 O O . LEU A 1 108 ? -3.793 9.630 -5.621 1.00 92.94 108 LEU A O 1
ATOM 871 N N . GLU A 1 109 ? -3.212 8.107 -4.083 1.00 94.12 109 GLU A N 1
ATOM 872 C CA . GLU A 1 109 ? -4.488 7.389 -4.098 1.00 94.12 109 GLU A CA 1
ATOM 873 C C . GLU A 1 109 ? -5.070 7.340 -2.691 1.00 94.12 109 GLU A C 1
ATOM 875 O O . GLU A 1 109 ? -4.335 7.280 -1.703 1.00 94.12 109 GLU A O 1
ATOM 880 N N . THR A 1 110 ? -6.395 7.403 -2.587 1.00 95.44 110 THR A N 1
ATOM 881 C CA . THR A 1 110 ? -7.108 7.364 -1.305 1.00 95.44 110 THR A CA 1
ATOM 882 C C . THR A 1 110 ? -8.175 6.285 -1.346 1.00 95.44 110 THR A C 1
ATOM 884 O O . THR A 1 110 ? -8.967 6.228 -2.282 1.00 95.44 110 THR A O 1
ATOM 887 N N . PHE A 1 111 ? -8.217 5.460 -0.305 1.00 94.56 111 PHE A N 1
ATOM 888 C CA . PHE A 1 111 ? -9.203 4.401 -0.145 1.00 94.56 111 PHE A CA 1
ATOM 889 C C . PHE A 1 111 ? -9.913 4.532 1.196 1.00 94.56 111 PHE A C 1
ATOM 891 O O . PHE A 1 111 ? -9.269 4.709 2.229 1.00 94.56 111 PHE A O 1
ATOM 898 N N . ASP A 1 112 ? -11.233 4.382 1.181 1.00 94.19 112 ASP A N 1
ATOM 899 C CA . ASP A 1 112 ? -12.029 4.312 2.400 1.00 94.19 112 ASP A CA 1
ATOM 900 C C . ASP A 1 112 ? -12.045 2.880 2.941 1.00 94.19 112 ASP A C 1
ATOM 902 O O . ASP A 1 112 ? -12.432 1.943 2.239 1.00 94.19 112 ASP A O 1
ATOM 906 N N . ILE A 1 113 ? -11.675 2.720 4.212 1.00 92.31 113 ILE A N 1
ATOM 907 C CA . ILE A 1 113 ? -11.752 1.450 4.939 1.00 92.31 113 ILE A CA 1
ATOM 908 C C . ILE A 1 113 ? -12.583 1.617 6.210 1.00 92.31 113 ILE A C 1
ATOM 910 O O . ILE A 1 113 ? -12.462 2.604 6.935 1.00 92.31 113 ILE A O 1
ATOM 914 N N . ASN A 1 114 ? -13.441 0.642 6.502 1.00 93.00 114 ASN A N 1
ATOM 915 C CA . ASN A 1 114 ? -14.223 0.612 7.732 1.00 93.00 114 ASN A CA 1
ATOM 916 C C . ASN A 1 114 ? -13.641 -0.379 8.747 1.00 93.00 114 ASN A C 1
ATOM 918 O O . ASN A 1 114 ? -13.650 -1.588 8.523 1.00 93.00 114 ASN A O 1
ATOM 922 N N . ILE A 1 115 ? -13.194 0.119 9.897 1.00 90.25 115 ILE A N 1
ATOM 923 C CA . ILE A 1 115 ? -12.621 -0.710 10.955 1.00 90.25 115 ILE A CA 1
ATOM 924 C C . ILE A 1 115 ? -13.650 -0.964 12.066 1.00 90.25 115 ILE A C 1
ATOM 926 O O . ILE A 1 115 ? -13.982 -0.057 12.837 1.00 90.25 115 ILE A O 1
ATOM 930 N N . SER A 1 116 ? -14.155 -2.200 12.170 1.00 90.31 116 SER A N 1
ATOM 931 C CA . SER A 1 116 ? -15.190 -2.599 13.143 1.00 90.31 116 SER A CA 1
ATOM 932 C C . SER A 1 116 ? -14.959 -3.997 13.727 1.00 90.31 116 SER A C 1
ATOM 934 O O . SER A 1 116 ? -14.410 -4.876 13.073 1.00 90.31 116 SER A O 1
ATOM 936 N N . GLN A 1 117 ? -15.400 -4.212 14.969 1.00 86.00 117 GLN A N 1
ATOM 937 C CA . GLN A 1 117 ? -15.323 -5.512 15.651 1.00 86.00 117 GLN A CA 1
ATOM 938 C C . GLN A 1 117 ? -16.318 -6.543 15.087 1.00 86.00 117 GLN A C 1
ATOM 940 O O . GLN A 1 117 ? -16.09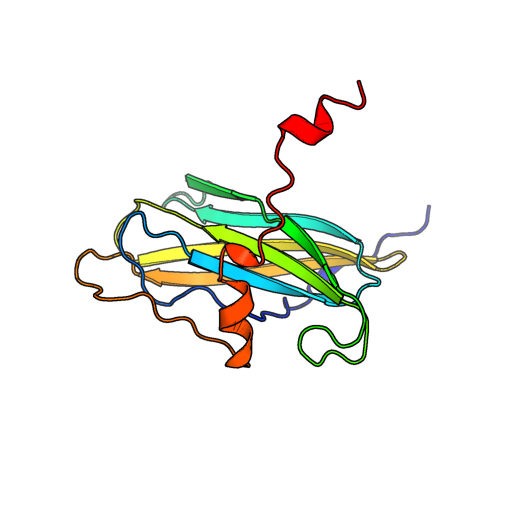2 -7.739 15.236 1.00 86.00 117 GLN A O 1
ATOM 945 N N . ASP A 1 118 ? -17.377 -6.089 14.412 1.00 86.75 118 ASP A N 1
ATOM 946 C CA . ASP A 1 118 ? -18.460 -6.949 13.902 1.00 86.75 118 ASP A CA 1
ATOM 947 C C . ASP A 1 118 ? -18.121 -7.650 12.576 1.00 86.75 118 ASP A C 1
ATOM 949 O O . ASP A 1 118 ? -18.897 -8.455 12.066 1.00 86.75 118 ASP A O 1
ATOM 953 N N . ILE A 1 119 ? -16.972 -7.327 11.985 1.00 80.56 119 ILE A N 1
ATOM 954 C CA . ILE A 1 119 ? -16.520 -7.915 10.723 1.00 80.56 119 ILE A CA 1
ATOM 955 C C . ILE A 1 119 ? -16.076 -9.341 11.008 1.00 80.56 119 ILE A C 1
ATOM 957 O O . ILE A 1 119 ? -15.269 -9.535 11.902 1.00 80.56 119 ILE A O 1
ATOM 961 N N . ALA A 1 120 ? -16.573 -10.343 10.286 1.00 68.88 120 ALA A N 1
ATOM 962 C CA . ALA A 1 120 ? -16.184 -11.734 10.524 1.00 68.88 120 ALA A CA 1
ATOM 963 C C . ALA A 1 120 ? -14.782 -12.041 9.965 1.00 68.88 120 ALA A C 1
ATOM 965 O O . ALA A 1 120 ? -13.948 -12.605 10.683 1.00 68.88 120 ALA A O 1
ATOM 966 N N . GLU A 1 121 ? -14.514 -11.592 8.735 1.00 71.38 121 GLU A N 1
ATOM 967 C CA . GLU A 1 121 ? -13.313 -11.870 7.942 1.00 71.38 121 GLU A CA 1
ATOM 968 C C . GLU A 1 121 ? -12.943 -10.664 7.055 1.00 71.38 121 GLU A C 1
ATOM 970 O O . GLU A 1 121 ? -13.784 -9.804 6.792 1.00 71.38 121 GLU A O 1
ATOM 975 N N . ILE A 1 122 ? -11.674 -10.571 6.644 1.00 74.44 122 ILE A N 1
ATOM 976 C CA . ILE A 1 122 ? -11.188 -9.536 5.722 1.00 74.44 122 ILE A CA 1
ATOM 977 C C . ILE A 1 122 ? -11.350 -10.037 4.293 1.00 74.44 122 ILE A C 1
ATOM 979 O O . ILE A 1 122 ? -10.751 -11.039 3.918 1.00 74.44 122 ILE A O 1
ATOM 983 N N . GLU A 1 123 ? -12.100 -9.295 3.485 1.00 69.69 123 GLU A N 1
ATOM 984 C CA . GLU A 1 123 ? -12.266 -9.590 2.066 1.00 69.69 123 GLU A CA 1
ATOM 985 C C . GLU A 1 123 ? -11.348 -8.700 1.227 1.00 69.69 123 GLU A C 1
ATOM 987 O O . GLU A 1 123 ? -11.454 -7.467 1.237 1.00 69.69 123 GLU A O 1
ATOM 992 N N . TYR A 1 124 ? -10.445 -9.336 0.484 1.00 69.38 124 TYR A N 1
ATOM 993 C CA . TYR A 1 124 ? -9.624 -8.656 -0.506 1.00 69.38 124 TYR A CA 1
ATOM 994 C C . TYR A 1 124 ? -10.372 -8.526 -1.826 1.00 69.38 124 TYR A C 1
ATOM 996 O O . TYR A 1 124 ? -11.075 -9.436 -2.263 1.00 69.38 124 TYR A O 1
ATOM 1004 N N . ARG A 1 125 ? -10.161 -7.391 -2.493 1.00 66.12 125 ARG A N 1
ATOM 1005 C CA . ARG A 1 125 ? -10.520 -7.219 -3.899 1.00 66.12 125 ARG A CA 1
ATOM 1006 C C . ARG A 1 125 ? -9.238 -7.262 -4.706 1.00 66.12 125 ARG A C 1
ATOM 1008 O O . ARG A 1 125 ? -8.338 -6.449 -4.485 1.00 66.12 125 ARG A O 1
ATOM 1015 N N . THR A 1 126 ? -9.169 -8.222 -5.607 1.00 64.44 126 THR A N 1
ATOM 1016 C CA . THR A 1 126 ? -8.068 -8.376 -6.544 1.00 64.44 126 THR A CA 1
ATOM 1017 C C . THR A 1 126 ? -8.636 -8.748 -7.903 1.00 64.44 126 THR A C 1
ATOM 1019 O O . THR A 1 126 ? -9.664 -9.428 -7.977 1.00 64.44 126 THR A O 1
ATOM 1022 N N . ASP A 1 127 ? -7.973 -8.285 -8.956 1.00 57.12 127 ASP A N 1
ATOM 1023 C CA . ASP A 1 127 ? -8.324 -8.625 -10.331 1.00 57.12 127 ASP A CA 1
ATOM 1024 C C . ASP A 1 127 ? -7.781 -10.014 -10.734 1.00 57.12 127 ASP A C 1
ATOM 1026 O O . ASP A 1 127 ? -8.146 -10.519 -11.794 1.00 57.12 127 ASP A O 1
ATOM 1030 N N . ASP A 1 128 ? -6.971 -10.668 -9.883 1.00 55.06 128 ASP A N 1
ATOM 1031 C CA . ASP A 1 128 ? -6.383 -11.990 -10.147 1.00 55.06 128 ASP A CA 1
ATOM 1032 C C . ASP A 1 128 ? -6.484 -12.916 -8.912 1.00 55.06 128 ASP A C 1
ATOM 1034 O O . ASP A 1 128 ? -5.890 -12.659 -7.865 1.00 55.06 128 ASP A O 1
ATOM 1038 N N . GLN A 1 129 ? -7.253 -14.010 -8.999 1.00 49.62 129 GLN A N 1
ATOM 1039 C CA . GLN A 1 129 ? -7.507 -14.908 -7.853 1.00 49.62 129 GLN A CA 1
ATOM 1040 C C . GLN A 1 129 ? -6.258 -15.685 -7.393 1.00 49.62 129 GLN A C 1
ATOM 1042 O O . GLN A 1 129 ? -6.174 -16.059 -6.221 1.00 49.62 129 GLN A O 1
ATOM 1047 N N . ASP A 1 130 ? -5.266 -15.867 -8.271 1.00 52.97 130 ASP A N 1
ATOM 1048 C CA . ASP A 1 130 ? -4.010 -16.571 -7.966 1.00 52.97 130 ASP A CA 1
ATOM 1049 C C . ASP A 1 130 ? -3.055 -15.744 -7.071 1.00 52.97 130 ASP A C 1
ATOM 1051 O O . ASP A 1 130 ? -2.098 -16.277 -6.501 1.00 52.97 130 ASP A O 1
ATOM 1055 N N . LEU A 1 131 ? -3.332 -14.447 -6.868 1.00 57.91 131 LEU A N 1
ATOM 1056 C CA . LEU A 1 131 ? -2.515 -13.530 -6.058 1.00 57.91 131 LEU A CA 1
ATOM 1057 C C . LEU A 1 131 ? -2.597 -13.768 -4.550 1.00 57.91 131 LEU A C 1
ATOM 1059 O O . LEU A 1 131 ? -1.725 -13.304 -3.812 1.00 57.91 131 LEU A O 1
ATOM 1063 N N . LEU A 1 132 ? -3.607 -14.499 -4.071 1.00 53.44 132 LEU A N 1
ATOM 1064 C CA . LEU A 1 132 ? -3.751 -14.807 -2.645 1.00 53.44 132 LEU A CA 1
ATOM 1065 C C . LEU A 1 132 ? -2.566 -15.632 -2.110 1.00 53.44 132 LEU A C 1
ATOM 1067 O O . LEU A 1 132 ? -2.240 -15.525 -0.931 1.00 53.44 132 LEU A O 1
ATOM 1071 N N . ALA A 1 133 ? -1.851 -16.363 -2.975 1.00 50.62 133 ALA A N 1
ATOM 1072 C CA . ALA A 1 133 ? -0.620 -17.071 -2.616 1.00 50.62 133 ALA A CA 1
ATOM 1073 C C . ALA A 1 133 ? 0.546 -16.131 -2.236 1.00 50.62 133 ALA A C 1
ATOM 1075 O O . ALA A 1 133 ? 1.471 -16.546 -1.542 1.00 50.62 133 ALA A O 1
ATOM 1076 N N . LEU A 1 134 ? 0.511 -14.852 -2.642 1.00 50.59 134 LEU A N 1
ATOM 1077 C CA . LEU A 1 134 ? 1.499 -13.840 -2.234 1.00 50.59 134 LEU A CA 1
ATOM 1078 C C . LEU A 1 134 ? 1.251 -13.284 -0.827 1.00 50.59 134 LEU A C 1
ATOM 1080 O O . LEU A 1 134 ? 2.117 -12.595 -0.286 1.00 50.59 134 LEU A O 1
ATOM 1084 N N . LEU A 1 135 ? 0.077 -13.558 -0.253 1.00 52.03 135 LEU A N 1
ATOM 1085 C CA . LEU A 1 135 ? -0.268 -13.216 1.127 1.00 52.03 135 LEU A CA 1
ATOM 1086 C C . LEU A 1 135 ? 0.187 -14.298 2.118 1.00 52.03 135 LEU A C 1
ATOM 1088 O O . LEU A 1 135 ? 0.109 -14.077 3.327 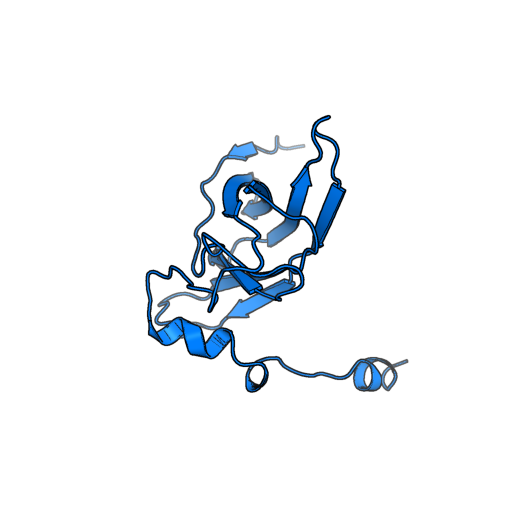1.00 52.03 135 LEU A O 1
ATOM 1092 N N . ASP A 1 136 ? 0.662 -15.444 1.620 1.00 41.56 136 ASP A N 1
ATOM 1093 C CA . ASP A 1 136 ? 1.141 -16.545 2.447 1.00 41.56 136 ASP A CA 1
ATOM 1094 C C . ASP A 1 136 ? 2.548 -16.226 3.000 1.00 41.56 136 ASP A C 1
ATOM 1096 O O . ASP A 1 136 ? 3.483 -15.996 2.216 1.00 41.56 136 ASP A O 1
ATOM 1100 N N . PRO A 1 137 ? 2.739 -16.174 4.334 1.00 42.12 137 PRO A N 1
ATOM 1101 C CA . PRO A 1 137 ? 4.037 -15.901 4.948 1.00 42.12 137 PRO A CA 1
ATOM 1102 C C . PRO A 1 137 ? 5.151 -16.880 4.539 1.00 42.12 137 PRO A C 1
ATOM 1104 O O . PRO A 1 137 ? 6.314 -16.523 4.686 1.00 42.12 137 PRO A O 1
ATOM 1107 N N . ASP A 1 138 ? 4.853 -18.045 3.957 1.00 41.75 138 ASP A N 1
ATOM 1108 C CA . ASP A 1 138 ? 5.882 -18.962 3.434 1.00 41.75 138 ASP A CA 1
ATOM 1109 C C . ASP A 1 138 ? 6.582 -18.449 2.153 1.00 41.75 138 ASP A C 1
ATOM 1111 O O . ASP A 1 138 ? 7.664 -18.919 1.798 1.00 41.75 138 ASP A O 1
ATOM 1115 N N . HIS A 1 139 ? 6.014 -17.447 1.465 1.00 44.38 139 HIS A N 1
ATOM 1116 C CA . HIS A 1 139 ? 6.659 -16.738 0.342 1.00 44.38 139 HIS A CA 1
ATOM 1117 C C . HIS A 1 139 ? 7.356 -15.434 0.772 1.00 44.38 139 HIS A C 1
ATOM 1119 O O . HIS A 1 139 ? 7.936 -14.722 -0.066 1.00 44.38 139 HIS A O 1
ATOM 1125 N N . TYR A 1 140 ? 7.308 -15.124 2.071 1.00 40.72 140 TYR A N 1
ATOM 1126 C CA . TYR A 1 140 ? 8.148 -14.138 2.732 1.00 40.72 140 TYR A CA 1
ATOM 1127 C C . TYR A 1 140 ? 9.541 -14.756 2.849 1.00 40.72 140 TYR A C 1
ATOM 1129 O O . TYR A 1 140 ? 9.706 -15.738 3.558 1.00 40.72 140 TYR A O 1
ATOM 1137 N N . ASP A 1 141 ? 10.544 -14.219 2.150 1.00 35.34 141 ASP A N 1
ATOM 1138 C CA . ASP A 1 141 ? 11.937 -14.591 2.414 1.00 35.34 141 ASP A CA 1
ATOM 1139 C C . ASP A 1 141 ? 12.244 -14.172 3.862 1.00 35.34 141 ASP A C 1
ATOM 1141 O O . ASP A 1 141 ? 12.321 -12.968 4.147 1.00 35.34 141 ASP A O 1
ATOM 1145 N N . PRO A 1 142 ? 12.362 -15.121 4.806 1.00 39.28 142 PRO A N 1
ATOM 1146 C CA . PRO A 1 142 ? 12.656 -14.816 6.180 1.00 39.28 142 PRO A CA 1
ATOM 1147 C C . PRO A 1 142 ? 14.170 -14.750 6.280 1.00 39.28 142 PRO A C 1
ATOM 1149 O O . PRO A 1 142 ? 14.728 -15.476 7.090 1.00 39.28 142 PRO A O 1
ATOM 1152 N N . THR A 1 143 ? 14.860 -13.964 5.441 1.00 35.09 143 THR A N 1
ATOM 1153 C CA . THR A 1 143 ? 16.286 -13.734 5.663 1.00 35.09 143 THR A CA 1
ATOM 1154 C C . THR A 1 143 ? 16.365 -13.107 7.053 1.00 35.09 143 THR A C 1
ATOM 1156 O O . THR A 1 143 ? 15.945 -11.954 7.225 1.00 35.09 143 THR A O 1
ATOM 1159 N N . PRO A 1 144 ? 16.800 -13.856 8.082 1.00 35.94 144 PRO A N 1
ATOM 1160 C CA . PRO A 1 144 ? 16.761 -13.359 9.437 1.00 35.94 144 PRO A CA 1
ATOM 1161 C C . PRO A 1 144 ? 17.795 -12.242 9.502 1.00 35.94 144 PRO A C 1
ATOM 1163 O O . PRO A 1 144 ? 18.849 -12.329 8.869 1.00 35.94 144 PRO A O 1
ATOM 1166 N N . ILE A 1 145 ? 17.530 -11.206 10.296 1.00 43.59 145 ILE A N 1
ATOM 1167 C CA . ILE A 1 145 ? 18.514 -10.151 10.607 1.00 43.59 145 ILE A CA 1
ATOM 1168 C C . ILE A 1 145 ? 19.873 -10.753 11.034 1.00 43.59 145 ILE A C 1
ATOM 1170 O O . ILE A 1 145 ? 20.919 -10.138 10.836 1.00 43.59 145 ILE A O 1
ATOM 1174 N N . GLU A 1 146 ? 19.871 -11.991 11.529 1.00 36.78 146 GLU A N 1
ATOM 1175 C CA . GLU A 1 146 ? 21.049 -12.782 11.887 1.00 36.78 146 GLU A CA 1
ATOM 1176 C C . GLU A 1 146 ? 22.027 -13.015 10.712 1.00 36.78 146 GLU A C 1
ATOM 1178 O O . GLU A 1 146 ? 23.232 -12.979 10.938 1.00 36.78 146 GLU A O 1
ATOM 1183 N N . LEU A 1 147 ? 21.569 -13.108 9.453 1.00 38.72 147 LEU A N 1
ATOM 1184 C CA . LEU A 1 147 ? 22.451 -13.275 8.279 1.00 38.72 147 LEU A CA 1
ATOM 1185 C C . LEU A 1 147 ? 23.059 -11.959 7.748 1.00 38.72 147 LEU A C 1
ATOM 1187 O O . LEU A 1 147 ? 23.967 -11.995 6.917 1.00 38.72 147 LEU A O 1
ATOM 1191 N N . MET A 1 148 ? 22.607 -10.789 8.222 1.00 36.78 148 MET A N 1
ATOM 1192 C CA . MET A 1 148 ? 23.274 -9.506 7.932 1.00 36.78 148 MET A CA 1
ATOM 1193 C C . MET A 1 148 ? 24.436 -9.223 8.897 1.00 36.78 148 MET A C 1
ATOM 1195 O O . MET A 1 148 ? 25.338 -8.465 8.545 1.00 36.78 148 MET A O 1
ATOM 1199 N N . ASN A 1 149 ? 24.455 -9.867 10.069 1.00 40.00 149 ASN A N 1
ATOM 1200 C CA . ASN A 1 149 ? 25.517 -9.713 11.068 1.00 40.00 149 ASN A CA 1
ATOM 1201 C C . ASN A 1 149 ? 26.732 -10.630 10.836 1.00 40.00 149 ASN A C 1
ATOM 1203 O O . ASN A 1 149 ? 27.758 -10.429 11.474 1.00 40.00 149 ASN A O 1
ATOM 1207 N N . GLU A 1 150 ? 26.665 -11.587 9.906 1.00 38.41 150 GLU A N 1
ATOM 1208 C CA . GLU A 1 150 ? 27.807 -12.453 9.552 1.00 38.41 150 GLU A CA 1
ATOM 1209 C C . GLU A 1 150 ? 28.685 -11.890 8.412 1.00 38.41 150 GLU A C 1
ATOM 1211 O O . GLU A 1 150 ? 29.611 -12.552 7.943 1.00 38.41 150 GLU A O 1
ATOM 1216 N N . ARG A 1 151 ? 28.424 -10.658 7.950 1.00 40.09 151 ARG A N 1
ATOM 1217 C CA . ARG A 1 151 ? 29.269 -9.942 6.969 1.00 40.09 151 ARG A CA 1
ATOM 1218 C C . ARG A 1 151 ? 29.855 -8.619 7.484 1.00 40.09 151 ARG A C 1
ATOM 1220 O O . ARG A 1 151 ? 30.344 -7.836 6.668 1.00 40.09 151 ARG A O 1
ATOM 1227 N N . ALA A 1 152 ? 29.807 -8.378 8.793 1.00 38.22 152 ALA A N 1
ATOM 1228 C CA . ALA A 1 152 ? 30.495 -7.263 9.448 1.00 38.22 152 ALA A CA 1
ATOM 1229 C C . ALA A 1 152 ? 31.845 -7.707 10.025 1.00 38.22 152 ALA A C 1
ATOM 1231 O O . ALA A 1 152 ? 31.897 -8.812 10.608 1.00 38.22 152 ALA A O 1
#

Foldseek 3Di:
DDDAAEEEDDWAWFWDFFQEDAAFDKDKTKTKDAPLWAKDAKKKFWADPVRHTPDIWGWDKDWACAPVVPHNHTMIMIMTTDHHRDAAKTKIKIWIWIDRPRYIYIYIDIDIHGYDPPDPDTDIDGPDPVCVVVVDCVPVPCPDVVVVVVVD

pLDDT: mean 77.96, std 17.78, range [35.09, 96.31]

Organism: NCBI:txid2512241

Sequen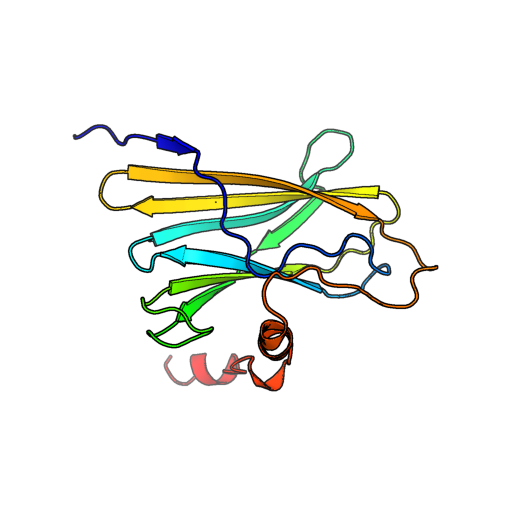ce (152 aa):
MGDISVYEIPIDWIILPPLAAKPGSLFTVVAQFEFAALPQIYEAYIPDRLGSVSERFPGKLRHAKPGFNNNVNPAIYVYFNICTQQKGKLELKFRLTWRWGRHLCGGLETFDINISQDIAEIEYRTDDQDLLALLDPDHYDPTPIELMNERA

Radius of gyration: 17.06 Å; chains: 1; bounding box: 49×40×36 Å